Protein AF-A0A1B3NNN7-F1 (afdb_monomer_lite)

Sequence (105 aa):
MIRVNFSEQIGGRAAAMPRWAAWLAMAASLVIGVVLFLLAASLALILLPVAAVAGAIAVWRLRSRMKAAGFGQPGAFSERSPAPARGEIIDAEYRIIESGEPPRR

Secondary structure (DSSP, 8-state):
-----HHHHHHHHHHTS-HHHHHHHHHHHHHHHHHHHHHHHHHHHHHHHHHHHHHHHHHHHHHHHHHHTTTT---TT-------SS------------TT-----

Radius of gyration: 35.92 Å; chains: 1; bounding box: 86×57×84 Å

Foldseek 3Di:
DDDDPPVCVVVVVVVPDDPVVVVVVVVVVVVVVVVVVVVVVVVCVVVVVVVVVVVVVVVVVVVVVCVVVVNDPDPPDDDDDPDPDDDPPPPPPDDDDDPDDDDDD

pLDDT: mean 75.11, std 17.78, range [46.62, 98.38]

Structure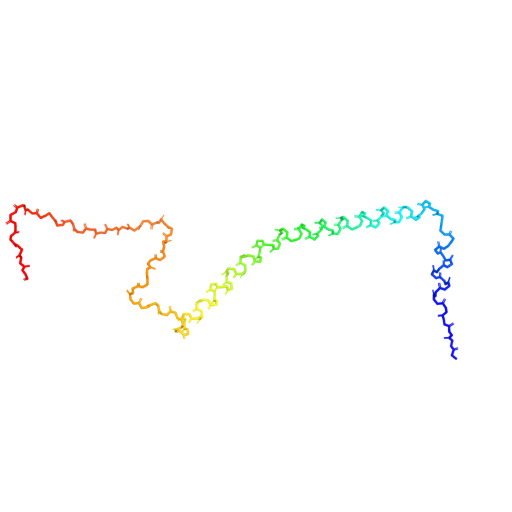 (mmCIF, N/CA/C/O backbone):
data_AF-A0A1B3NNN7-F1
#
_entry.id   AF-A0A1B3NNN7-F1
#
loop_
_atom_site.group_PDB
_atom_site.id
_atom_site.type_symbol
_atom_site.label_atom_id
_atom_site.label_alt_id
_atom_site.label_comp_id
_atom_site.label_asym_id
_atom_site.label_entity_id
_atom_site.label_seq_id
_atom_site.pdbx_PDB_ins_code
_atom_site.Cartn_x
_atom_site.Cartn_y
_atom_site.Cartn_z
_atom_site.occupancy
_atom_site.B_iso_or_equiv
_atom_site.auth_seq_id
_atom_site.auth_comp_id
_atom_site.auth_asym_id
_atom_site.auth_atom_id
_atom_site.pdbx_PDB_model_num
ATOM 1 N N . MET A 1 1 ? 41.707 -22.728 -9.258 1.00 47.81 1 MET A N 1
ATOM 2 C CA . MET A 1 1 ? 40.864 -21.548 -8.951 1.00 47.81 1 MET A CA 1
ATOM 3 C C . MET A 1 1 ? 40.473 -20.884 -10.261 1.00 47.81 1 MET A C 1
ATOM 5 O O . MET A 1 1 ? 41.349 -20.368 -10.939 1.00 47.81 1 MET A O 1
ATOM 9 N N . ILE A 1 2 ? 39.198 -20.947 -10.648 1.00 66.19 2 ILE A N 1
ATOM 10 C CA . ILE A 1 2 ? 38.687 -20.291 -11.861 1.00 66.19 2 ILE A CA 1
ATOM 11 C C . ILE A 1 2 ? 38.285 -18.864 -11.476 1.00 66.19 2 ILE A C 1
ATOM 13 O O . ILE A 1 2 ? 37.430 -18.682 -10.612 1.00 66.19 2 ILE A O 1
ATOM 17 N N . ARG A 1 3 ? 38.919 -17.853 -12.082 1.00 66.50 3 ARG A N 1
ATOM 18 C CA . ARG A 1 3 ? 38.472 -16.460 -11.968 1.00 66.50 3 ARG A CA 1
ATOM 19 C C . ARG A 1 3 ? 37.487 -16.195 -13.097 1.00 66.50 3 ARG A C 1
ATOM 21 O O . ARG A 1 3 ? 37.879 -16.107 -14.254 1.00 66.50 3 ARG A O 1
ATOM 28 N N . VAL A 1 4 ? 36.205 -16.130 -12.758 1.00 67.44 4 VAL A N 1
ATOM 29 C CA . VAL A 1 4 ? 35.151 -15.783 -13.713 1.00 67.44 4 VAL A CA 1
ATOM 30 C C . VAL A 1 4 ? 35.075 -14.257 -13.788 1.00 67.44 4 VAL A C 1
ATOM 32 O O . VAL A 1 4 ? 34.621 -13.610 -12.845 1.00 67.44 4 VAL A O 1
ATOM 35 N N . ASN A 1 5 ? 35.560 -13.677 -14.890 1.00 64.12 5 ASN A N 1
ATOM 36 C CA . ASN A 1 5 ? 35.479 -12.240 -15.175 1.00 64.12 5 ASN A CA 1
ATOM 37 C C . ASN A 1 5 ? 34.055 -11.877 -15.635 1.00 64.12 5 ASN A C 1
ATOM 39 O O . ASN A 1 5 ? 33.774 -11.700 -16.818 1.00 64.12 5 ASN A O 1
ATOM 43 N N . PHE A 1 6 ? 33.126 -11.773 -14.682 1.00 63.34 6 PHE A N 1
ATOM 44 C CA . PHE A 1 6 ? 31.767 -11.287 -14.953 1.00 63.34 6 PHE A CA 1
ATOM 45 C C . PHE A 1 6 ? 31.746 -9.817 -15.418 1.00 63.34 6 PHE A C 1
ATOM 47 O O . PHE A 1 6 ? 30.833 -9.405 -16.132 1.00 63.34 6 PHE A O 1
ATOM 54 N N . SER A 1 7 ? 32.765 -9.031 -15.062 1.00 60.44 7 SER A N 1
ATOM 55 C CA . SER A 1 7 ? 32.896 -7.614 -15.423 1.00 60.44 7 SER A CA 1
ATOM 56 C C . SER A 1 7 ? 33.102 -7.384 -16.925 1.00 60.44 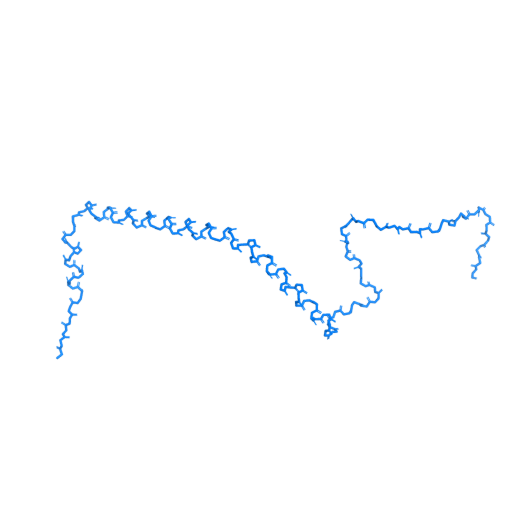7 SER A C 1
ATOM 58 O O . SER A 1 7 ? 32.483 -6.483 -17.489 1.00 60.44 7 SER A O 1
ATOM 60 N N . GLU A 1 8 ? 33.903 -8.214 -17.600 1.00 59.72 8 GLU A N 1
ATOM 61 C CA . GLU A 1 8 ? 34.155 -8.090 -19.046 1.00 59.72 8 GLU A CA 1
ATOM 62 C C . GLU A 1 8 ? 32.941 -8.506 -19.882 1.00 59.72 8 GLU A C 1
ATOM 64 O O . GLU A 1 8 ? 32.657 -7.896 -20.911 1.00 59.72 8 GLU A O 1
ATOM 69 N N . GLN A 1 9 ? 32.169 -9.497 -19.425 1.00 60.94 9 GLN A N 1
ATOM 70 C CA . GLN A 1 9 ? 31.008 -9.979 -20.174 1.00 60.94 9 GLN A CA 1
ATOM 71 C C . GLN A 1 9 ? 29.803 -9.029 -20.078 1.00 60.94 9 GLN A C 1
ATOM 73 O O . GLN A 1 9 ? 29.032 -8.918 -21.032 1.00 60.94 9 GLN A O 1
ATOM 78 N N . ILE A 1 10 ? 29.656 -8.312 -18.960 1.00 60.47 10 ILE A N 1
ATOM 79 C CA . ILE A 1 10 ? 28.617 -7.287 -18.784 1.00 60.47 10 ILE A CA 1
ATOM 80 C C . ILE A 1 10 ? 29.052 -5.974 -19.459 1.00 60.47 10 ILE A C 1
ATOM 82 O O . ILE A 1 10 ? 28.267 -5.365 -20.187 1.00 60.47 10 ILE A O 1
ATOM 86 N N . GLY A 1 11 ? 30.319 -5.573 -19.295 1.00 59.03 11 GLY A N 1
ATOM 87 C CA . GLY A 1 11 ? 30.871 -4.349 -19.884 1.00 59.03 11 GLY A CA 1
ATOM 88 C C . GLY A 1 11 ? 31.026 -4.406 -21.409 1.00 59.03 11 GLY A C 1
ATOM 89 O O . GLY A 1 11 ? 30.671 -3.451 -22.095 1.00 59.03 11 GLY A O 1
ATOM 90 N N . GLY A 1 12 ? 31.476 -5.537 -21.963 1.00 59.31 12 GLY A N 1
ATOM 91 C CA . GLY A 1 12 ? 31.667 -5.715 -23.408 1.00 59.31 12 GLY A CA 1
ATOM 92 C C . GLY A 1 12 ? 30.357 -5.773 -24.200 1.00 59.31 12 GLY A C 1
ATOM 93 O O . GLY A 1 12 ? 30.291 -5.288 -25.328 1.00 59.31 12 GLY A O 1
ATOM 94 N N . ARG A 1 13 ? 29.277 -6.291 -23.595 1.00 57.53 13 ARG A N 1
ATOM 95 C CA . ARG A 1 13 ? 27.931 -6.278 -24.198 1.00 57.53 13 ARG A CA 1
ATOM 96 C C . ARG A 1 13 ? 27.294 -4.891 -24.168 1.00 57.53 13 ARG A C 1
ATOM 98 O O . ARG A 1 13 ? 26.636 -4.511 -25.131 1.00 57.53 13 ARG A O 1
ATOM 105 N N . ALA A 1 14 ? 27.520 -4.135 -23.094 1.00 56.41 14 ALA A N 1
ATOM 106 C CA . ALA A 1 14 ? 27.071 -2.751 -22.990 1.00 56.41 14 ALA A CA 1
ATOM 107 C C . ALA A 1 14 ? 27.836 -1.817 -23.950 1.00 56.41 14 ALA A C 1
ATOM 109 O O . ALA A 1 14 ? 27.242 -0.897 -24.506 1.00 56.41 14 ALA A O 1
ATOM 110 N N . ALA A 1 15 ? 29.122 -2.081 -24.212 1.00 59.06 15 ALA A N 1
ATOM 111 C CA . ALA A 1 15 ? 29.937 -1.308 -25.155 1.00 59.06 15 ALA A CA 1
ATOM 112 C C . ALA A 1 15 ? 29.553 -1.521 -26.635 1.00 59.06 15 ALA A C 1
ATOM 114 O O . ALA A 1 15 ? 29.790 -0.643 -27.461 1.00 59.06 15 ALA A O 1
ATOM 115 N N . ALA A 1 16 ? 28.931 -2.656 -26.972 1.00 64.06 16 ALA A N 1
ATOM 116 C CA . ALA A 1 16 ? 28.450 -2.965 -28.323 1.00 64.06 16 ALA A CA 1
ATOM 117 C C . ALA A 1 16 ? 26.983 -2.554 -28.568 1.00 64.06 16 ALA A C 1
ATOM 119 O O . ALA A 1 16 ? 26.437 -2.813 -29.642 1.00 64.06 16 ALA A O 1
ATOM 120 N N . MET A 1 17 ? 26.315 -1.945 -27.582 1.00 64.31 17 MET A N 1
ATOM 121 C CA . MET A 1 17 ? 24.911 -1.564 -27.707 1.00 64.31 17 MET A CA 1
ATOM 122 C C . MET A 1 17 ? 24.776 -0.259 -28.504 1.00 64.31 17 MET A C 1
ATOM 124 O O . MET A 1 17 ? 25.358 0.764 -28.132 1.00 64.31 17 MET A O 1
ATOM 128 N N . PRO A 1 18 ? 23.998 -0.244 -29.599 1.00 79.25 18 PRO A N 1
ATOM 129 C CA . PRO A 1 18 ? 23.822 0.966 -30.382 1.00 79.25 18 PRO A CA 1
ATOM 130 C C . PRO A 1 18 ? 23.064 2.030 -29.570 1.00 79.25 18 PRO A C 1
ATOM 132 O O . PRO A 1 18 ? 22.141 1.724 -28.816 1.00 79.25 18 PRO A O 1
ATOM 135 N N . ARG A 1 19 ? 23.438 3.307 -29.734 1.00 82.00 19 ARG A N 1
ATOM 136 C CA . ARG A 1 19 ? 22.945 4.435 -28.910 1.00 82.00 19 ARG A CA 1
ATOM 137 C C . ARG A 1 19 ? 21.414 4.568 -28.875 1.00 82.00 19 ARG A C 1
ATOM 139 O O . ARG A 1 19 ? 20.867 5.005 -27.867 1.00 82.00 19 ARG A O 1
ATOM 146 N N . TRP A 1 20 ? 20.723 4.162 -29.943 1.00 84.62 20 TRP A N 1
ATOM 147 C CA . TRP A 1 20 ? 19.256 4.158 -30.007 1.00 84.62 20 TRP A CA 1
ATOM 148 C C . TRP A 1 20 ? 18.630 3.132 -29.048 1.00 84.62 20 TRP A C 1
ATOM 150 O O . TRP A 1 20 ? 17.601 3.413 -28.437 1.00 84.62 20 TRP A O 1
ATOM 160 N N . ALA A 1 21 ? 19.279 1.980 -28.845 1.00 84.38 21 ALA A N 1
ATOM 161 C CA . ALA A 1 21 ? 18.823 0.952 -27.914 1.00 84.38 21 ALA A CA 1
ATOM 162 C C . ALA A 1 21 ? 18.994 1.399 -26.455 1.00 84.38 21 ALA A C 1
ATOM 164 O O . ALA A 1 21 ? 18.132 1.123 -25.625 1.00 84.38 21 ALA A O 1
ATOM 165 N N . ALA A 1 22 ? 20.059 2.148 -26.149 1.00 84.50 22 ALA A N 1
ATOM 166 C CA . ALA A 1 22 ? 20.252 2.736 -24.824 1.00 84.50 22 ALA A CA 1
ATOM 167 C C . ALA A 1 22 ? 19.152 3.758 -24.481 1.00 84.50 22 ALA A C 1
ATOM 169 O O . ALA A 1 22 ? 18.619 3.742 -23.372 1.00 84.50 22 ALA A O 1
ATOM 170 N N . TRP A 1 23 ? 18.760 4.605 -25.441 1.00 89.81 23 TRP A N 1
ATOM 171 C CA . TRP A 1 23 ? 17.666 5.560 -25.241 1.00 89.81 23 TRP A CA 1
ATOM 172 C C . TRP A 1 23 ? 16.311 4.862 -25.057 1.00 89.81 23 TRP A C 1
ATOM 174 O O . TRP A 1 23 ? 15.562 5.215 -24.149 1.00 89.81 23 TRP A O 1
ATOM 184 N N . LEU A 1 24 ? 16.027 3.814 -25.841 1.00 92.06 24 LEU A N 1
ATOM 185 C CA . LEU A 1 24 ? 14.826 2.991 -25.658 1.00 92.06 24 LEU A CA 1
ATOM 186 C C . LEU A 1 24 ? 14.801 2.291 -24.297 1.00 92.06 24 LEU A C 1
ATOM 188 O O . LEU A 1 24 ? 13.750 2.236 -23.670 1.00 92.06 24 LEU A O 1
ATOM 192 N N . ALA A 1 25 ? 15.938 1.784 -23.819 1.00 90.12 25 ALA A N 1
ATOM 193 C CA . ALA A 1 25 ? 16.027 1.165 -22.501 1.00 90.12 25 ALA A CA 1
ATOM 194 C C . ALA A 1 25 ? 15.764 2.178 -21.374 1.00 90.12 25 ALA A C 1
ATOM 196 O O . ALA A 1 25 ? 15.050 1.859 -20.425 1.00 90.12 25 ALA A O 1
ATOM 197 N N . MET A 1 26 ? 16.279 3.408 -21.497 1.00 91.00 26 MET A N 1
ATOM 198 C CA . MET A 1 26 ? 15.962 4.511 -20.580 1.00 91.00 26 MET A CA 1
ATOM 199 C C . MET A 1 26 ? 14.479 4.899 -20.623 1.00 91.00 26 MET A C 1
ATOM 201 O O . MET A 1 26 ? 13.863 5.105 -19.581 1.00 91.00 26 MET A O 1
ATOM 205 N N . ALA A 1 27 ? 13.884 4.982 -21.814 1.00 94.19 27 ALA A N 1
ATOM 206 C CA . ALA A 1 27 ? 12.463 5.279 -21.952 1.00 94.19 27 ALA A CA 1
ATOM 207 C C . ALA A 1 27 ? 11.598 4.156 -21.356 1.00 94.19 27 ALA A C 1
ATOM 209 O O . ALA A 1 27 ? 10.656 4.420 -20.612 1.00 94.19 27 ALA A O 1
ATOM 210 N N . ALA A 1 28 ? 11.950 2.897 -21.622 1.00 95.44 28 ALA A N 1
ATOM 211 C CA . ALA A 1 28 ? 11.254 1.737 -21.084 1.00 95.44 28 ALA A CA 1
ATOM 212 C C . ALA A 1 28 ? 11.353 1.673 -19.556 1.00 95.44 28 ALA A C 1
ATOM 214 O O . ALA A 1 28 ? 10.345 1.428 -18.897 1.00 95.44 28 ALA A O 1
ATOM 215 N N . SER A 1 29 ? 12.529 1.935 -18.975 1.00 95.31 29 SER A N 1
ATOM 216 C CA . SER A 1 29 ? 12.688 1.946 -17.518 1.00 95.31 29 SER A CA 1
ATOM 217 C C . SER A 1 29 ? 11.857 3.048 -16.862 1.00 95.31 29 SER A C 1
ATOM 219 O O . SER A 1 29 ? 11.230 2.797 -15.832 1.00 95.31 29 SER A O 1
ATOM 221 N N . LEU A 1 30 ? 11.767 4.226 -17.487 1.00 96.69 30 LEU A N 1
ATOM 222 C CA . LEU A 1 30 ? 10.895 5.303 -17.026 1.00 96.69 30 LEU A CA 1
ATOM 223 C C . LEU A 1 30 ? 9.423 4.875 -17.049 1.00 96.69 30 LEU A C 1
ATOM 225 O O . LEU A 1 30 ? 8.727 5.034 -16.049 1.00 96.69 30 LEU A O 1
ATOM 229 N N . VAL A 1 31 ? 8.956 4.294 -18.159 1.00 97.88 31 VAL A N 1
ATOM 230 C CA . VAL A 1 31 ? 7.570 3.816 -18.293 1.00 97.88 31 VAL A CA 1
ATOM 231 C C . VAL A 1 31 ? 7.258 2.750 -17.246 1.00 97.88 31 VAL A C 1
ATOM 233 O O . VAL A 1 31 ? 6.234 2.842 -16.575 1.00 97.88 31 VAL A O 1
ATOM 236 N N . ILE A 1 32 ? 8.150 1.777 -17.051 1.00 98.00 32 ILE A N 1
ATOM 237 C CA . ILE A 1 32 ? 7.994 0.742 -16.022 1.00 98.00 32 ILE A CA 1
ATOM 238 C C . ILE A 1 32 ? 7.911 1.381 -14.632 1.00 98.00 32 ILE A C 1
ATOM 240 O O . ILE A 1 32 ? 7.030 1.027 -13.853 1.00 98.00 32 ILE A O 1
ATOM 244 N N . GLY A 1 33 ? 8.778 2.352 -14.332 1.00 97.94 33 GLY A N 1
ATOM 245 C CA . GLY A 1 33 ? 8.745 3.090 -13.072 1.00 97.94 33 GLY A CA 1
ATOM 246 C C . GLY A 1 33 ? 7.409 3.796 -12.840 1.00 97.94 33 GLY A C 1
ATOM 247 O O . GLY A 1 33 ? 6.821 3.657 -11.769 1.00 97.94 33 GLY A O 1
ATOM 248 N N . VAL A 1 34 ? 6.885 4.487 -13.856 1.00 98.12 34 VAL A N 1
ATOM 249 C CA . VAL A 1 34 ? 5.575 5.154 -13.788 1.00 98.12 34 VAL A CA 1
ATOM 250 C C . VAL A 1 34 ? 4.448 4.141 -13.587 1.00 98.12 34 VAL A C 1
ATOM 252 O O . VAL A 1 34 ? 3.584 4.352 -12.740 1.00 98.12 34 VAL A O 1
ATOM 255 N N . VAL A 1 35 ? 4.461 3.023 -14.314 1.00 98.38 35 VAL A N 1
ATOM 256 C CA . VAL A 1 35 ? 3.449 1.966 -14.179 1.00 98.38 35 VAL A CA 1
ATOM 257 C C . VAL A 1 35 ? 3.461 1.373 -12.770 1.00 98.38 35 VAL A C 1
ATOM 259 O O . VAL A 1 35 ? 2.406 1.268 -12.146 1.00 98.38 35 VAL A O 1
ATOM 262 N N . LEU A 1 36 ? 4.640 1.045 -12.234 1.00 98.38 36 LEU A N 1
ATOM 263 C CA . LEU A 1 36 ? 4.780 0.539 -10.867 1.00 98.38 36 LEU A CA 1
ATOM 264 C C . LEU A 1 36 ? 4.343 1.572 -9.825 1.00 98.38 36 LEU A C 1
ATOM 266 O O . LEU A 1 36 ? 3.690 1.211 -8.847 1.00 98.38 36 LEU A O 1
ATOM 270 N N . PHE A 1 37 ? 4.652 2.851 -10.041 1.00 97.69 37 PHE A N 1
ATOM 271 C CA . PHE A 1 37 ? 4.199 3.930 -9.169 1.00 97.69 37 PHE A CA 1
ATOM 272 C C . PHE A 1 37 ? 2.672 4.049 -9.164 1.00 97.69 37 PHE A C 1
ATOM 274 O O . PHE A 1 37 ? 2.074 4.129 -8.096 1.00 97.69 37 PHE A O 1
ATOM 281 N N . LEU A 1 38 ? 2.029 4.003 -10.333 1.00 98.31 38 LEU A N 1
ATOM 282 C CA . LEU A 1 38 ? 0.570 4.042 -10.441 1.00 98.31 38 LEU A CA 1
ATOM 283 C C . LEU A 1 38 ? -0.083 2.823 -9.784 1.00 98.31 38 LEU A C 1
ATOM 285 O O . LEU A 1 38 ? -1.073 2.977 -9.073 1.00 98.31 38 LEU A O 1
ATOM 289 N N . LEU A 1 39 ? 0.493 1.631 -9.963 1.00 98.25 39 LEU A N 1
ATOM 290 C CA . LEU A 1 39 ? 0.072 0.412 -9.268 1.00 98.25 39 LEU A CA 1
ATOM 291 C C . LEU A 1 39 ? 0.150 0.584 -7.747 1.00 98.25 39 LEU A C 1
ATOM 293 O O . LEU A 1 39 ? -0.825 0.317 -7.047 1.00 98.25 39 LEU A O 1
ATOM 297 N N . ALA A 1 40 ? 1.282 1.073 -7.238 1.00 97.56 40 ALA A N 1
ATOM 298 C CA . ALA A 1 40 ? 1.480 1.305 -5.812 1.00 97.56 40 ALA A CA 1
ATOM 299 C C . ALA A 1 40 ? 0.526 2.377 -5.265 1.00 97.56 40 ALA A C 1
ATOM 301 O O . ALA A 1 40 ? -0.088 2.172 -4.221 1.00 97.56 40 ALA A O 1
ATOM 302 N N . ALA A 1 41 ? 0.359 3.493 -5.977 1.00 97.44 41 ALA A N 1
ATOM 303 C CA . ALA A 1 41 ? -0.539 4.577 -5.595 1.00 97.44 41 ALA A CA 1
ATOM 304 C C . ALA A 1 41 ? -2.007 4.129 -5.597 1.00 97.44 41 ALA A C 1
ATOM 306 O O . ALA A 1 41 ? -2.744 4.427 -4.660 1.00 97.44 41 ALA A O 1
ATOM 307 N N . SER A 1 42 ? -2.421 3.367 -6.613 1.00 97.69 42 SER A N 1
ATOM 308 C CA . SER A 1 42 ? -3.763 2.788 -6.696 1.00 97.69 42 SER A CA 1
ATOM 309 C C . SER A 1 42 ? -4.020 1.820 -5.543 1.00 97.69 42 SER A C 1
ATOM 311 O O . SER A 1 42 ? -5.042 1.923 -4.862 1.00 97.69 42 SER A O 1
ATOM 313 N N . LEU A 1 43 ? -3.063 0.933 -5.258 1.00 97.50 43 LEU A N 1
ATOM 314 C CA . LEU A 1 43 ? -3.164 0.009 -4.136 1.00 97.50 43 LEU A CA 1
ATOM 315 C C . LEU A 1 43 ? -3.218 0.758 -2.799 1.00 97.50 43 LEU A C 1
ATOM 317 O O . LEU A 1 43 ? -4.052 0.441 -1.955 1.00 97.50 43 LEU A O 1
ATOM 321 N N . ALA A 1 44 ? -2.379 1.778 -2.615 1.00 97.00 44 ALA A N 1
ATOM 322 C CA . ALA A 1 44 ? -2.380 2.616 -1.422 1.00 97.00 44 ALA A CA 1
ATOM 323 C C . ALA A 1 44 ? -3.721 3.336 -1.232 1.00 97.00 44 ALA A C 1
ATOM 325 O O . ALA A 1 44 ? -4.223 3.378 -0.114 1.00 97.00 44 ALA A O 1
ATOM 326 N N . LEU A 1 45 ? -4.338 3.837 -2.307 1.00 97.19 45 LEU A N 1
ATOM 327 C CA . LEU A 1 45 ? -5.645 4.496 -2.250 1.00 97.19 45 LEU A CA 1
ATOM 328 C C . LEU A 1 45 ? -6.744 3.561 -1.719 1.00 97.19 45 LEU A C 1
ATOM 330 O O . LEU A 1 45 ? -7.635 4.014 -1.006 1.00 97.19 45 LEU A O 1
ATOM 334 N N . ILE A 1 46 ? -6.662 2.264 -2.025 1.00 95.56 46 ILE A N 1
ATOM 335 C CA . ILE A 1 46 ? -7.590 1.240 -1.521 1.00 95.56 46 ILE A CA 1
ATOM 336 C C . ILE A 1 46 ? -7.210 0.798 -0.101 1.00 95.56 46 ILE A C 1
ATOM 338 O O . ILE A 1 46 ? -8.078 0.612 0.749 1.00 95.56 46 ILE A O 1
ATOM 342 N N . LEU A 1 47 ? -5.917 0.632 0.183 1.00 96.75 47 LEU A N 1
ATOM 343 C CA . LEU A 1 47 ? -5.441 0.181 1.491 1.00 96.75 47 LEU A CA 1
ATOM 344 C C . LEU A 1 47 ? -5.619 1.240 2.581 1.00 96.75 47 LEU A C 1
ATOM 346 O O . LEU A 1 47 ? -5.873 0.877 3.724 1.00 96.75 47 LEU A O 1
ATOM 350 N N . LEU A 1 48 ? -5.513 2.527 2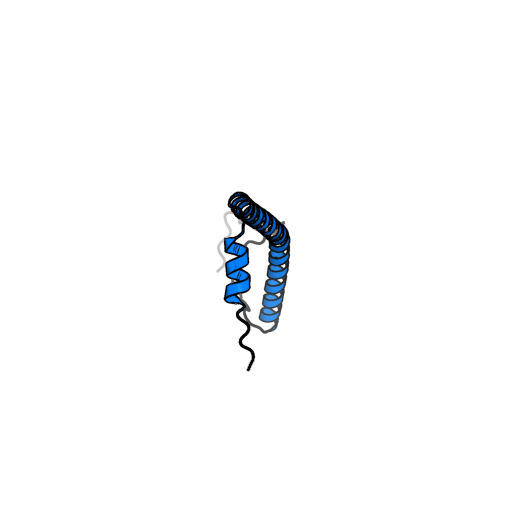.250 1.00 96.38 48 LEU A N 1
ATOM 351 C CA . LEU A 1 48 ? -5.645 3.628 3.203 1.00 96.38 48 LEU A CA 1
ATOM 352 C C . LEU A 1 48 ? -6.985 3.599 3.966 1.00 96.38 48 LEU A C 1
ATOM 354 O O . LEU A 1 48 ? -6.942 3.585 5.198 1.00 96.38 48 LEU A O 1
ATOM 358 N N . PRO A 1 49 ? -8.167 3.536 3.315 1.00 96.19 49 PRO A N 1
ATOM 359 C CA . PRO A 1 49 ? -9.435 3.456 4.036 1.00 96.19 49 PRO A CA 1
ATOM 360 C C . PRO A 1 49 ? -9.568 2.152 4.830 1.00 96.19 49 PRO A C 1
ATOM 362 O O . PRO A 1 49 ? -10.048 2.176 5.962 1.00 96.19 49 PRO A O 1
ATOM 365 N N . VAL A 1 50 ? -9.097 1.023 4.292 1.00 97.12 50 VAL A N 1
ATOM 366 C CA . VAL A 1 50 ? -9.133 -0.271 4.996 1.00 97.12 50 VAL A CA 1
ATOM 367 C C . VAL A 1 50 ? -8.296 -0.217 6.276 1.00 97.12 50 VAL A C 1
ATOM 369 O O . VAL A 1 50 ? -8.770 -0.598 7.347 1.00 97.12 50 VAL A O 1
ATOM 372 N N . ALA A 1 51 ? -7.075 0.309 6.189 1.00 96.56 51 ALA A N 1
ATOM 373 C CA . ALA A 1 51 ? -6.178 0.480 7.322 1.00 96.56 51 ALA A CA 1
ATOM 374 C C . ALA A 1 51 ? -6.723 1.495 8.335 1.00 96.56 51 ALA A C 1
ATOM 376 O O . ALA A 1 51 ? -6.613 1.264 9.537 1.00 96.56 51 ALA A O 1
ATOM 377 N N . ALA A 1 52 ? -7.358 2.579 7.877 1.00 96.62 52 ALA A N 1
ATOM 378 C CA . ALA A 1 52 ? -8.001 3.551 8.755 1.00 96.62 52 ALA A CA 1
ATOM 379 C C . ALA A 1 52 ? -9.130 2.908 9.578 1.00 96.62 52 ALA A C 1
ATOM 381 O O . ALA A 1 52 ? -9.180 3.078 10.797 1.00 96.62 52 ALA A O 1
ATOM 382 N N . VAL A 1 53 ? -9.993 2.111 8.939 1.00 96.50 53 VAL A N 1
ATOM 383 C CA . VAL A 1 53 ? -11.076 1.385 9.620 1.00 96.50 53 VAL A CA 1
ATOM 384 C C . VAL A 1 53 ? -10.514 0.339 10.582 1.00 96.50 53 VAL A C 1
ATOM 386 O O . VAL A 1 53 ? -10.907 0.301 11.748 1.00 96.50 53 VAL A O 1
ATOM 389 N N . ALA A 1 54 ? -9.557 -0.478 10.136 1.00 96.06 54 ALA A N 1
ATOM 390 C CA . ALA A 1 54 ? -8.916 -1.483 10.980 1.00 96.06 54 ALA A CA 1
ATO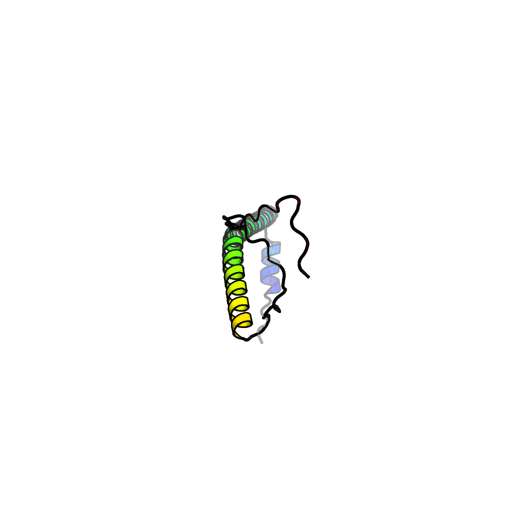M 391 C C . ALA A 1 54 ? -8.209 -0.849 12.191 1.00 96.06 54 ALA A C 1
ATOM 393 O O . ALA A 1 54 ? -8.349 -1.334 13.314 1.00 96.06 54 ALA A O 1
ATOM 394 N N . GLY A 1 55 ? -7.511 0.270 11.983 1.00 95.75 55 GLY A N 1
ATOM 395 C CA . GLY A 1 55 ? -6.866 1.052 13.033 1.00 95.75 55 GLY A CA 1
ATOM 396 C C . GLY A 1 55 ? -7.871 1.613 14.036 1.00 95.75 55 GLY A C 1
ATOM 397 O O . GLY A 1 55 ? -7.677 1.466 15.241 1.00 95.75 55 GLY A O 1
ATOM 398 N N . ALA A 1 56 ? -8.989 2.174 13.568 1.00 94.69 56 ALA A N 1
ATOM 399 C CA . ALA A 1 56 ? -10.058 2.657 14.440 1.00 94.69 56 ALA A CA 1
ATOM 400 C C . ALA A 1 56 ? -10.650 1.528 15.304 1.00 94.69 56 ALA A C 1
ATOM 402 O O . ALA A 1 56 ? -10.815 1.694 16.516 1.00 94.69 56 ALA A O 1
ATOM 403 N N . ILE A 1 57 ? -10.904 0.358 14.708 1.00 93.56 57 ILE A N 1
ATOM 404 C CA . ILE A 1 57 ? -11.389 -0.828 15.426 1.00 93.56 57 ILE A CA 1
ATOM 405 C C . ILE A 1 57 ? -10.351 -1.300 16.450 1.00 93.56 57 ILE A C 1
ATOM 407 O O . ILE A 1 57 ? -10.704 -1.579 17.597 1.00 93.56 57 ILE A O 1
ATOM 411 N N . ALA A 1 58 ? -9.073 -1.360 16.072 1.00 93.75 58 ALA A N 1
ATOM 412 C CA . ALA A 1 58 ? -7.992 -1.770 16.961 1.00 93.75 58 ALA A CA 1
ATOM 413 C C . ALA A 1 58 ? -7.856 -0.823 18.163 1.00 93.75 58 ALA A C 1
ATOM 415 O O . ALA A 1 58 ? -7.784 -1.283 19.304 1.00 93.75 58 ALA A O 1
ATOM 416 N N . VAL A 1 59 ? -7.909 0.493 17.934 1.00 92.44 59 VAL A N 1
ATOM 417 C CA . VAL A 1 59 ? -7.883 1.510 18.995 1.00 92.44 59 VAL A CA 1
ATOM 418 C C . VAL A 1 59 ? -9.105 1.387 19.900 1.00 92.44 59 VAL A C 1
ATOM 420 O O . VAL A 1 59 ? -8.967 1.409 21.125 1.00 92.44 59 VAL A O 1
ATOM 423 N N . TRP A 1 60 ? -10.301 1.205 19.333 1.00 90.00 60 TRP A N 1
ATOM 424 C CA . TRP A 1 60 ? -11.518 0.998 20.116 1.00 90.00 60 TRP A CA 1
ATOM 425 C C . TRP A 1 60 ? -11.411 -0.253 20.990 1.00 90.00 60 TRP A C 1
ATOM 427 O O . TRP A 1 60 ? -11.712 -0.221 22.189 1.00 90.00 60 TRP A O 1
ATOM 437 N N . ARG A 1 61 ? -10.893 -1.345 20.422 1.00 88.69 61 ARG A N 1
ATOM 438 C CA . ARG A 1 61 ? -10.683 -2.595 21.141 1.00 88.69 61 ARG A CA 1
ATOM 439 C C . ARG A 1 61 ? -9.652 -2.436 22.252 1.00 88.69 61 ARG A C 1
ATOM 441 O O . ARG A 1 61 ? -9.915 -2.880 23.370 1.00 88.69 61 ARG A O 1
ATOM 448 N N . LEU A 1 62 ? -8.533 -1.768 21.991 1.00 86.88 62 LEU A N 1
ATOM 449 C CA . LEU A 1 62 ? -7.510 -1.493 22.995 1.00 86.88 62 LEU A CA 1
ATOM 450 C C . LEU A 1 62 ? -8.083 -0.642 24.135 1.00 86.88 62 LEU A C 1
ATOM 452 O O . LEU A 1 62 ? -7.948 -1.001 25.302 1.00 86.88 62 LEU A O 1
ATOM 456 N N . ARG A 1 63 ? -8.832 0.418 23.809 1.00 83.50 63 ARG A N 1
ATOM 457 C CA . ARG A 1 63 ? -9.505 1.272 24.797 1.00 83.50 63 ARG A CA 1
ATOM 458 C C . ARG A 1 63 ? -10.533 0.503 25.627 1.00 83.50 63 ARG A C 1
ATOM 460 O O . ARG A 1 63 ? -10.609 0.723 26.832 1.00 83.50 63 ARG A O 1
ATOM 467 N N . SER A 1 64 ? -11.278 -0.430 25.026 1.00 77.88 64 SER A N 1
ATOM 468 C CA . SER A 1 64 ? -12.206 -1.307 25.760 1.00 77.88 64 SER A CA 1
ATOM 469 C C . SER A 1 64 ? -11.479 -2.203 26.768 1.00 77.88 64 SER A C 1
ATOM 471 O O . SER A 1 64 ? -11.955 -2.387 27.885 1.00 77.88 64 SER A O 1
ATOM 473 N N . ARG A 1 65 ? -10.298 -2.719 26.403 1.00 79.75 65 ARG A N 1
ATOM 474 C CA . ARG A 1 65 ? -9.473 -3.558 27.278 1.00 79.75 65 ARG A CA 1
ATOM 475 C C . ARG A 1 65 ? -8.825 -2.748 28.399 1.00 79.75 65 ARG A C 1
ATOM 477 O O . ARG A 1 65 ? -8.815 -3.222 29.525 1.00 79.75 65 ARG A O 1
ATOM 484 N N . MET A 1 66 ? -8.363 -1.528 28.123 1.00 79.88 66 MET A N 1
ATOM 485 C CA . MET A 1 66 ? -7.811 -0.629 29.146 1.00 79.88 66 MET A CA 1
ATOM 486 C C . MET A 1 66 ? -8.872 -0.209 30.169 1.00 79.88 66 MET A C 1
ATOM 488 O O . MET A 1 66 ? -8.617 -0.285 31.368 1.00 79.88 66 MET A O 1
ATOM 492 N N . LYS A 1 67 ? -10.090 0.120 29.711 1.00 72.06 67 LYS A N 1
ATOM 493 C CA . LYS A 1 67 ? -11.236 0.372 30.599 1.00 72.06 67 LYS A CA 1
ATOM 494 C C . LYS A 1 67 ? -11.579 -0.850 31.455 1.00 72.06 67 LYS A C 1
ATOM 496 O O . LYS A 1 67 ? -11.804 -0.706 32.648 1.00 72.06 67 LYS A O 1
ATOM 501 N N . ALA A 1 68 ? -11.585 -2.047 30.864 1.00 70.56 68 ALA A N 1
ATOM 502 C CA . ALA A 1 68 ? -11.827 -3.293 31.596 1.00 70.56 68 ALA A CA 1
ATOM 503 C C . ALA A 1 68 ? -10.704 -3.638 32.594 1.00 70.56 68 ALA A C 1
ATOM 505 O O . ALA A 1 68 ? -10.954 -4.317 33.580 1.00 70.56 68 ALA A O 1
ATOM 506 N N . ALA A 1 69 ? -9.485 -3.151 32.354 1.00 73.31 69 ALA A N 1
ATOM 507 C CA . ALA A 1 69 ? -8.346 -3.263 33.262 1.00 73.31 69 ALA A CA 1
ATOM 508 C C . ALA A 1 69 ? -8.299 -2.141 34.323 1.00 73.31 69 ALA A C 1
ATOM 510 O O . ALA A 1 69 ? -7.317 -2.039 35.051 1.00 73.31 69 ALA A O 1
ATOM 511 N N . GLY A 1 70 ? -9.330 -1.289 34.409 1.00 60.03 70 GLY A N 1
ATOM 512 C CA . GLY A 1 70 ? -9.429 -0.217 35.406 1.00 60.03 70 GLY A CA 1
ATOM 513 C C . GLY A 1 70 ? -8.635 1.054 35.079 1.00 60.03 70 GLY A C 1
ATOM 514 O O . GLY A 1 70 ? -8.670 2.011 35.850 1.00 60.03 70 GLY A O 1
ATOM 515 N N . PHE A 1 71 ? -7.958 1.120 33.929 1.00 59.44 71 PHE A N 1
ATOM 516 C CA . PHE A 1 71 ? -7.244 2.323 33.503 1.00 59.44 71 PHE A CA 1
ATOM 517 C C . PHE A 1 71 ? -8.208 3.297 32.816 1.00 59.44 71 PHE A C 1
ATOM 519 O O . PHE A 1 71 ? -8.683 3.059 31.701 1.00 59.44 71 PHE A O 1
ATOM 526 N N . GLY A 1 72 ? -8.486 4.416 33.491 1.00 56.66 72 GLY A N 1
ATOM 527 C CA . GLY A 1 72 ? -9.305 5.509 32.966 1.00 56.66 72 GLY A CA 1
ATOM 528 C C . GLY A 1 72 ? -10.751 5.528 33.452 1.00 56.66 72 GLY A C 1
ATOM 529 O O . GLY A 1 72 ? -11.604 6.006 32.707 1.00 56.66 72 GLY A O 1
ATOM 530 N N . GLN A 1 73 ? -11.034 5.034 34.666 1.00 54.09 73 GLN A N 1
ATOM 531 C CA . GLN A 1 73 ? -12.248 5.412 35.392 1.00 54.09 73 GLN A CA 1
ATOM 532 C C . GLN A 1 73 ? -12.200 6.939 35.569 1.00 54.09 73 GLN A C 1
ATOM 534 O O . GLN A 1 73 ? -11.377 7.432 36.344 1.00 54.09 73 GLN A O 1
ATOM 539 N N . PRO A 1 74 ? -12.992 7.714 34.816 1.00 54.78 74 PRO A N 1
ATOM 540 C CA . PRO A 1 74 ? -13.056 9.137 35.054 1.00 54.78 74 PRO A CA 1
ATOM 541 C C . PRO A 1 74 ? -13.731 9.283 36.418 1.00 54.78 74 PRO A C 1
ATOM 543 O O . PRO A 1 74 ? -14.764 8.651 36.663 1.00 54.78 74 PRO A O 1
ATOM 546 N N . GLY A 1 75 ? -13.144 10.062 37.328 1.00 53.69 75 GLY A N 1
ATOM 547 C CA . GLY A 1 75 ? -13.872 10.492 38.521 1.00 53.69 75 GLY A CA 1
ATOM 548 C C . GLY A 1 75 ? -15.223 11.083 38.106 1.00 53.69 75 GLY A C 1
ATOM 549 O O . GLY A 1 75 ? -15.382 11.497 36.957 1.00 53.69 75 GLY A O 1
ATOM 550 N N . ALA A 1 76 ? -16.187 11.124 39.025 1.00 54.59 76 ALA A N 1
ATOM 551 C CA . ALA A 1 76 ? -17.596 11.492 38.805 1.00 54.59 76 ALA A CA 1
ATOM 552 C C . ALA A 1 76 ? -17.870 12.863 38.121 1.00 54.59 76 ALA A C 1
ATOM 554 O O . ALA A 1 76 ? -19.021 13.268 38.009 1.00 54.59 76 ALA A O 1
ATOM 555 N N . PHE A 1 77 ? -16.838 13.561 37.641 1.00 54.22 77 PHE A N 1
ATOM 556 C CA . PHE A 1 77 ? -16.853 14.896 37.054 1.00 54.22 77 PHE A CA 1
ATOM 557 C C . PHE A 1 77 ? -16.088 15.028 35.724 1.00 54.22 77 PHE A C 1
ATOM 559 O O . PHE A 1 77 ? -15.762 16.143 35.328 1.00 54.22 77 PHE A O 1
ATOM 566 N N . SER A 1 78 ? -15.757 13.948 35.008 1.00 49.78 78 SER A N 1
ATOM 567 C CA . SER A 1 78 ? -15.176 14.123 33.668 1.00 49.78 78 SER A CA 1
ATOM 568 C C . SER A 1 78 ? -16.256 14.479 32.651 1.00 49.78 78 SER A C 1
ATOM 570 O O . SER A 1 78 ? -17.102 13.657 32.301 1.00 49.78 78 SER A O 1
ATOM 572 N N . GLU A 1 79 ? -16.196 15.736 32.226 1.00 50.38 79 GLU A N 1
ATOM 573 C CA . GLU A 1 79 ? -16.992 16.394 31.199 1.00 50.38 79 GLU A CA 1
ATOM 574 C C . GLU A 1 79 ? -17.471 15.463 30.079 1.00 50.38 79 GLU A C 1
ATOM 576 O O . GLU A 1 79 ? -16.709 14.709 29.462 1.00 50.38 79 GLU A O 1
ATOM 581 N N . ARG A 1 80 ? -18.772 15.583 29.794 1.00 47.03 80 ARG A N 1
ATOM 582 C CA . ARG A 1 80 ? -19.422 15.122 28.568 1.00 47.03 80 ARG A CA 1
ATOM 583 C C . ARG A 1 80 ? -18.527 15.425 27.366 1.00 47.03 80 ARG A C 1
ATOM 585 O O . ARG A 1 80 ? -18.414 16.568 26.939 1.00 47.03 80 ARG A O 1
ATOM 592 N N . SER A 1 81 ? -17.968 14.381 26.753 1.00 49.19 81 SER A N 1
ATOM 593 C CA . SER A 1 81 ? -17.703 14.440 25.314 1.00 49.19 81 SER A CA 1
ATOM 594 C C . SER A 1 81 ? -19.004 14.874 24.631 1.00 49.19 81 SER A C 1
ATOM 596 O O . SER A 1 81 ? -20.033 14.260 24.928 1.00 49.19 81 SER A O 1
ATOM 598 N N . PRO A 1 82 ? -18.997 15.880 23.739 1.00 49.47 82 PRO A N 1
ATOM 599 C CA . PRO A 1 82 ? -20.170 16.215 22.946 1.00 49.47 82 PRO A CA 1
ATOM 600 C C . PRO A 1 82 ? -20.497 15.006 22.066 1.00 49.47 82 PRO A C 1
ATOM 602 O O . PRO A 1 82 ? -19.869 14.769 21.034 1.00 49.47 82 PRO A O 1
ATOM 605 N N . ALA A 1 83 ? -21.423 14.169 22.525 1.00 50.97 83 ALA A N 1
ATOM 606 C CA . ALA A 1 83 ? -21.994 13.116 21.709 1.00 50.97 83 ALA A CA 1
ATOM 607 C C . ALA A 1 83 ? -22.762 13.794 20.560 1.00 50.97 83 ALA A C 1
ATOM 609 O O . ALA A 1 83 ? -23.437 14.800 20.793 1.00 50.97 83 ALA A O 1
ATOM 610 N N . PRO A 1 84 ? -22.651 13.299 19.316 1.00 46.62 84 PRO A N 1
ATOM 611 C CA . PRO A 1 84 ? -23.271 13.941 18.169 1.00 46.62 84 PRO A CA 1
ATOM 612 C C . PRO A 1 84 ? -24.793 13.916 18.327 1.00 46.62 84 PRO A C 1
ATOM 614 O O . PRO A 1 84 ? -25.402 12.851 18.296 1.00 46.62 84 PRO A O 1
ATOM 617 N N . ALA A 1 85 ? -25.359 15.109 18.525 1.00 54.12 85 ALA A N 1
ATOM 618 C CA . ALA A 1 85 ? -26.745 15.526 18.326 1.00 54.12 85 ALA A CA 1
ATOM 619 C C . ALA A 1 85 ? -27.723 14.416 17.891 1.00 54.12 85 ALA A C 1
ATOM 621 O O . ALA A 1 85 ? -28.150 14.344 16.737 1.00 54.12 85 ALA A O 1
ATOM 622 N N . ARG A 1 86 ? -28.131 13.566 18.834 1.00 56.28 86 ARG A N 1
ATOM 623 C CA . ARG A 1 86 ? -29.324 12.735 18.681 1.00 56.28 86 ARG A CA 1
ATOM 624 C C . ARG A 1 86 ? -30.077 12.716 20.003 1.00 56.28 86 ARG A C 1
ATOM 626 O O . ARG A 1 86 ? -29.836 11.866 20.847 1.00 56.28 86 ARG A O 1
ATOM 633 N N . GLY A 1 87 ? -30.964 13.702 20.136 1.00 54.56 87 GLY A N 1
ATOM 634 C CA . GLY A 1 87 ? -32.111 13.683 21.041 1.00 54.56 87 GLY A CA 1
ATOM 635 C C . GLY A 1 87 ? -31.776 13.430 22.504 1.00 54.56 87 GLY A C 1
ATOM 636 O O . GLY A 1 87 ? -32.200 12.422 23.057 1.00 54.56 87 GLY A O 1
ATOM 637 N N . GLU A 1 88 ? -31.057 14.352 23.139 1.00 50.66 88 GLU A N 1
ATOM 638 C CA . GLU A 1 88 ? -31.107 14.443 24.596 1.00 50.66 88 GLU A CA 1
ATOM 639 C C . GLU A 1 88 ? -32.467 15.055 24.955 1.00 50.66 88 GLU A C 1
ATOM 641 O O . GLU A 1 88 ? -32.671 16.263 24.845 1.00 50.66 88 GLU A O 1
ATOM 646 N N . ILE A 1 89 ? -33.444 14.199 25.266 1.00 58.94 89 ILE A N 1
ATOM 647 C CA . ILE A 1 89 ? -34.718 14.634 25.839 1.00 58.94 89 ILE A CA 1
ATOM 648 C C . ILE A 1 89 ? -34.394 15.086 27.259 1.00 58.94 89 ILE A C 1
ATOM 650 O O . ILE A 1 89 ? -34.155 14.268 28.146 1.00 58.94 89 ILE A O 1
ATOM 654 N N . ILE A 1 90 ? -34.311 16.398 27.445 1.00 60.25 90 ILE A N 1
ATOM 655 C CA . ILE A 1 90 ? -34.173 17.010 28.760 1.00 60.25 90 ILE A CA 1
ATOM 656 C C . ILE A 1 90 ? -35.582 17.055 29.353 1.00 60.25 90 ILE A C 1
ATOM 658 O O . ILE A 1 90 ? -36.378 17.912 28.973 1.00 60.25 90 ILE A O 1
ATOM 662 N N . ASP A 1 91 ? -35.892 16.128 30.259 1.00 62.50 91 ASP A N 1
ATOM 663 C 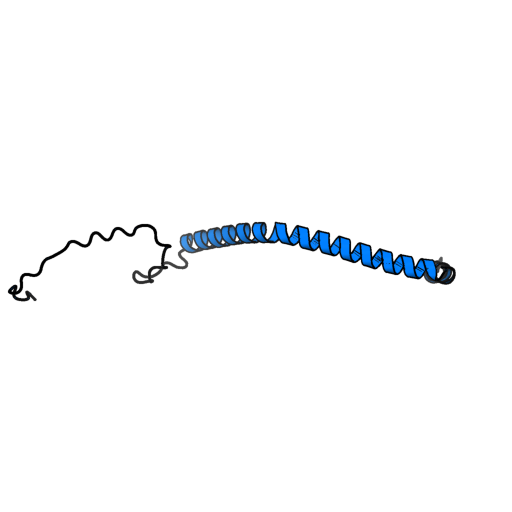CA . ASP A 1 91 ? -37.103 16.198 31.082 1.00 62.50 91 ASP A CA 1
ATOM 664 C C . ASP A 1 91 ? -36.853 17.218 32.203 1.00 62.50 91 ASP A C 1
ATOM 666 O O . ASP A 1 91 ? -36.481 16.895 33.330 1.00 62.50 91 ASP A O 1
ATOM 670 N N . ALA A 1 92 ? -36.887 18.496 31.826 1.00 67.88 92 ALA A N 1
ATOM 671 C CA . ALA A 1 92 ? -36.799 19.594 32.771 1.00 67.88 92 ALA A CA 1
ATOM 672 C C . ALA A 1 92 ? -38.182 19.777 33.393 1.00 67.88 92 ALA A C 1
ATOM 674 O O . ALA A 1 92 ? -39.063 20.400 32.800 1.00 67.88 92 ALA A O 1
ATOM 675 N N . GLU A 1 93 ? -38.364 19.228 34.590 1.00 62.56 93 GLU A N 1
ATOM 676 C CA . GLU A 1 93 ? -39.552 19.476 35.395 1.00 62.56 93 GLU A CA 1
ATOM 677 C C . GLU A 1 93 ? -39.651 20.989 35.668 1.00 62.56 93 GLU A C 1
ATOM 679 O O . GLU A 1 93 ? -38.827 21.590 36.365 1.00 62.56 93 GLU A O 1
ATOM 684 N N . TYR A 1 94 ? -40.617 21.642 35.019 1.00 56.44 94 TYR A N 1
ATOM 685 C CA . TYR A 1 94 ? -40.760 23.093 35.041 1.00 56.44 94 TYR A CA 1
ATOM 686 C C . TYR A 1 94 ? -41.403 23.508 36.367 1.00 56.44 94 TYR A C 1
ATOM 688 O O . TYR A 1 94 ? -42.621 23.441 36.528 1.00 56.44 94 TYR A O 1
ATOM 696 N N . ARG A 1 95 ? -40.600 23.953 37.340 1.00 62.78 95 ARG A N 1
ATOM 697 C CA . ARG A 1 95 ? -41.142 24.594 38.544 1.00 62.78 95 ARG A CA 1
ATOM 698 C C . ARG A 1 95 ? -41.345 26.081 38.272 1.00 62.78 95 ARG A C 1
ATOM 700 O O . ARG A 1 95 ? -40.386 26.847 38.213 1.00 62.78 95 ARG A O 1
ATOM 707 N N . ILE A 1 96 ? -42.602 26.490 38.118 1.00 65.94 96 ILE A N 1
ATOM 708 C CA . ILE A 1 96 ? -42.982 27.905 38.091 1.00 65.94 96 ILE A CA 1
ATOM 709 C C . ILE A 1 96 ? -42.778 28.447 39.507 1.00 65.94 96 ILE A C 1
ATOM 711 O O . ILE A 1 96 ? -43.411 27.986 40.454 1.00 65.94 96 ILE A O 1
ATOM 715 N N . ILE A 1 97 ? -41.848 29.386 39.665 1.00 64.25 97 ILE A N 1
ATOM 716 C CA . ILE A 1 97 ? -41.656 30.103 40.925 1.00 64.25 97 ILE A CA 1
ATOM 717 C C . ILE A 1 97 ? -42.624 31.286 40.890 1.00 64.25 97 ILE A C 1
ATOM 719 O O . ILE A 1 97 ? -42.397 32.253 40.161 1.00 64.25 97 ILE A O 1
ATOM 723 N N . GLU A 1 98 ? -43.727 31.199 41.632 1.00 64.12 98 GLU A N 1
ATOM 724 C CA . GLU A 1 98 ? -44.612 32.346 41.832 1.00 64.12 98 GLU A CA 1
ATOM 725 C C . GLU A 1 98 ? -43.854 33.451 42.580 1.00 64.12 98 GLU A C 1
ATOM 727 O O . GLU A 1 98 ? -43.066 33.184 43.492 1.00 64.12 98 GLU A O 1
ATOM 732 N N . SER A 1 99 ? -44.059 34.704 42.162 1.00 59.97 99 SER A N 1
ATOM 733 C CA . SER A 1 99 ? -43.278 35.889 42.558 1.00 59.97 99 SER A CA 1
ATOM 734 C C . SER A 1 99 ? -43.519 36.359 44.005 1.00 59.97 99 SER A C 1
ATOM 736 O O . SER A 1 99 ? -43.597 37.557 44.268 1.00 59.97 99 SER A O 1
ATOM 738 N N . GLY A 1 100 ? -43.644 35.424 44.947 1.00 63.66 100 GLY A N 1
ATOM 739 C CA . GLY A 1 100 ? -43.864 35.679 46.369 1.00 63.66 100 GLY A CA 1
ATOM 740 C C . GLY A 1 100 ? -43.408 34.559 47.312 1.00 63.66 100 GLY A C 1
ATOM 741 O O . GLY A 1 100 ? -43.619 34.687 48.514 1.00 63.66 100 GLY A O 1
ATOM 742 N N . GLU A 1 101 ? -42.787 33.481 46.822 1.00 60.75 101 GLU A N 1
ATOM 743 C CA . GLU A 1 101 ? -42.341 32.382 47.690 1.00 60.75 101 GLU A CA 1
ATOM 744 C C . GLU A 1 101 ? -41.107 32.801 48.525 1.00 60.75 101 GLU A C 1
ATOM 746 O O . GLU A 1 101 ? -40.060 33.128 47.952 1.00 60.75 101 GLU A O 1
ATOM 751 N N . PRO A 1 102 ? -41.171 32.799 49.872 1.00 67.00 102 PRO A N 1
ATOM 752 C CA . PRO A 1 102 ? -40.015 33.122 50.694 1.00 67.00 102 PRO A CA 1
ATOM 753 C C . PRO A 1 102 ? -38.986 31.976 50.664 1.00 67.00 102 PRO A C 1
ATOM 755 O O . PRO A 1 102 ? -39.353 30.802 50.785 1.00 67.00 102 PRO A O 1
ATOM 758 N N . PRO A 1 103 ? -37.683 32.289 50.547 1.00 68.00 103 PRO A N 1
ATOM 759 C CA . PRO A 1 103 ? -36.635 31.282 50.451 1.00 68.00 103 PRO A CA 1
ATOM 760 C C . PRO A 1 103 ? -36.545 30.488 51.757 1.00 68.00 103 PRO A C 1
ATOM 762 O O . PRO A 1 103 ? -36.190 31.032 52.805 1.00 68.00 103 PRO A O 1
ATOM 765 N N . ARG A 1 104 ? -36.843 29.185 51.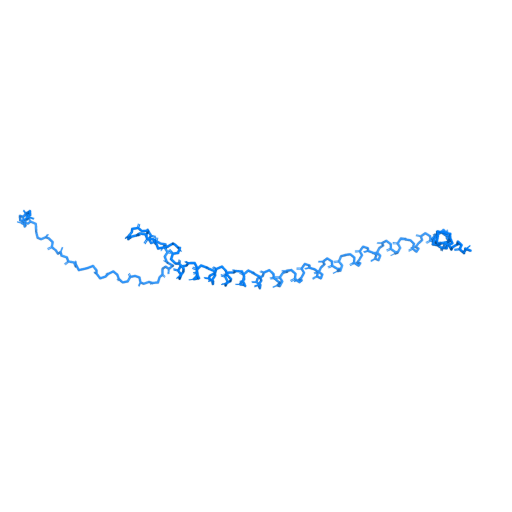704 1.00 70.00 104 ARG A N 1
ATOM 766 C CA . ARG A 1 104 ? -36.508 28.274 52.803 1.00 70.00 104 ARG A CA 1
ATOM 767 C C . ARG A 1 104 ? -35.029 27.911 52.698 1.00 70.00 104 ARG A C 1
ATOM 769 O O . ARG A 1 104 ? -34.595 27.407 51.665 1.00 70.00 104 ARG A O 1
ATOM 776 N N . ARG A 1 105 ? -34.284 28.250 53.751 1.00 60.62 105 ARG A N 1
ATOM 777 C CA . ARG A 1 105 ? -32.908 27.796 53.985 1.00 60.62 105 ARG A CA 1
ATOM 778 C C . ARG A 1 105 ? -32.864 26.302 54.263 1.00 60.62 105 ARG A C 1
ATOM 780 O O . ARG A 1 105 ? -33.838 25.806 54.872 1.00 60.62 105 ARG A O 1
#